Protein AF-A0A176J2B6-F1 (afdb_monomer)

Solvent-accessible surface area (backbone atoms only — not comparable to full-atom values): 7559 Å² total; per-residue (Å²): 142,64,65,83,77,60,49,68,78,72,46,53,71,55,51,52,52,26,42,49,22,39,34,48,31,14,52,38,37,38,53,46,41,73,52,89,49,69,73,60,45,52,57,42,50,52,54,29,51,54,26,48,52,52,22,52,54,45,51,52,56,49,54,62,70,74,43,60,84,91,50,40,70,59,52,52,50,49,50,51,50,53,51,51,50,52,50,51,52,50,52,53,51,50,55,62,44,50,81,80,40,60,70,46,58,53,36,38,53,51,14,52,49,37,36,50,51,33,52,51,53,52,51,50,54,50,48,55,54,50,56,54,55,58,68,72,66,67,77,131

Structure (mmCIF, N/CA/C/O backbone):
data_AF-A0A176J2B6-F1
#
_entry.id   AF-A0A176J2B6-F1
#
loop_
_atom_site.group_PDB
_atom_site.id
_atom_site.type_symbol
_atom_site.label_atom_id
_atom_site.label_alt_id
_atom_site.label_comp_id
_atom_site.label_asym_id
_atom_site.label_entity_id
_atom_site.label_seq_id
_atom_site.pdbx_PDB_ins_code
_atom_site.Cartn_x
_atom_site.Cartn_y
_atom_site.Cartn_z
_atom_site.occupancy
_atom_site.B_iso_or_equiv
_atom_site.auth_seq_id
_atom_site.auth_comp_id
_atom_site.auth_asym_id
_atom_site.auth_atom_id
_atom_site.pdbx_PDB_model_num
ATOM 1 N N . MET A 1 1 ? -25.099 2.200 27.303 1.00 37.28 1 MET A N 1
ATOM 2 C CA . MET A 1 1 ? -24.389 0.940 26.976 1.00 37.28 1 MET A CA 1
ATOM 3 C C . MET A 1 1 ? -25.159 0.087 25.950 1.00 37.28 1 MET A C 1
ATOM 5 O O . MET A 1 1 ? -25.240 -1.119 26.104 1.00 37.28 1 MET A O 1
ATOM 9 N N . LEU A 1 2 ? -25.688 0.692 24.874 1.00 32.09 2 LEU A N 1
ATOM 10 C CA . LEU A 1 2 ? -26.312 -0.024 23.739 1.00 32.09 2 LEU A CA 1
ATOM 11 C C . LEU A 1 2 ? -25.629 0.291 22.388 1.00 32.09 2 LEU A C 1
ATOM 13 O O . LEU A 1 2 ? -25.866 -0.401 21.403 1.00 32.09 2 LEU A O 1
ATOM 17 N N . SER A 1 3 ? -24.712 1.270 22.345 1.00 30.98 3 SER A N 1
ATOM 18 C CA . SER A 1 3 ? -23.975 1.652 21.126 1.00 30.98 3 SER A CA 1
ATOM 19 C C . SER A 1 3 ? -22.908 0.644 20.683 1.00 30.98 3 SER A C 1
ATOM 21 O O . SER A 1 3 ? -22.529 0.656 19.519 1.00 30.98 3 SER A O 1
ATOM 23 N N . PHE A 1 4 ? -22.459 -0.262 21.560 1.00 40.97 4 PHE A N 1
ATOM 24 C CA . PHE A 1 4 ? -21.472 -1.296 21.208 1.00 40.97 4 PHE A CA 1
ATOM 25 C C . PHE A 1 4 ? -22.053 -2.431 20.349 1.00 40.97 4 PHE A C 1
ATOM 27 O O . PHE A 1 4 ? -21.304 -3.130 19.676 1.00 40.97 4 PHE A O 1
ATOM 34 N N . LEU A 1 5 ? -23.381 -2.607 20.340 1.00 44.22 5 LEU A N 1
ATOM 35 C CA . LEU A 1 5 ? -24.036 -3.717 19.637 1.00 44.22 5 LEU A CA 1
ATOM 36 C 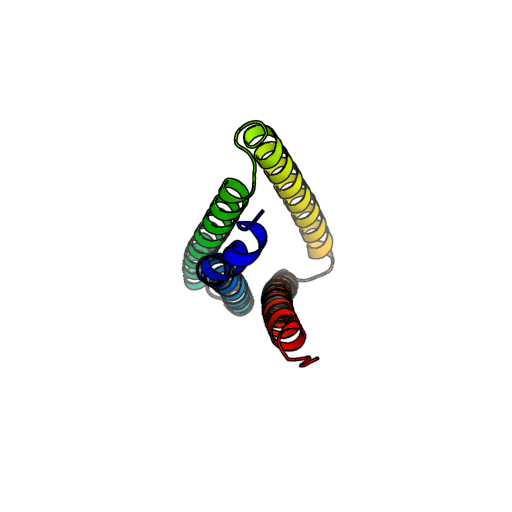C . LEU A 1 5 ? -24.617 -3.310 18.272 1.00 44.22 5 LEU A C 1
ATOM 38 O O . LEU A 1 5 ? -24.804 -4.155 17.402 1.00 44.22 5 LEU A O 1
ATOM 42 N N . VAL A 1 6 ? -24.862 -2.009 18.067 1.00 42.09 6 VAL A N 1
ATOM 43 C CA . VAL A 1 6 ? -25.382 -1.430 16.809 1.00 42.09 6 VAL A CA 1
ATOM 44 C C . VAL A 1 6 ? -24.258 -0.850 15.931 1.00 42.09 6 VAL A C 1
ATOM 46 O O . VAL A 1 6 ? -24.486 -0.521 14.770 1.00 42.09 6 VAL A O 1
ATOM 49 N N . SER A 1 7 ? -23.020 -0.787 16.434 1.00 40.44 7 SER A N 1
ATOM 50 C CA . SER A 1 7 ? -21.858 -0.341 15.652 1.00 40.44 7 SER A CA 1
ATOM 51 C C . SER A 1 7 ? -21.504 -1.238 14.443 1.00 40.44 7 SER A C 1
ATOM 53 O O . SER A 1 7 ? -21.239 -0.692 13.370 1.00 40.44 7 SER A O 1
ATOM 55 N N . PRO A 1 8 ? -21.587 -2.590 14.491 1.00 50.31 8 PRO A N 1
ATOM 56 C CA . PRO A 1 8 ? -21.062 -3.404 13.392 1.00 50.31 8 PRO A CA 1
ATOM 57 C C . PRO A 1 8 ? -21.917 -3.374 12.113 1.00 50.31 8 PRO A C 1
ATOM 59 O O . PRO A 1 8 ? -21.426 -3.733 11.047 1.00 50.31 8 PRO A O 1
ATOM 62 N N . ARG A 1 9 ? -23.183 -2.928 12.165 1.00 40.75 9 ARG A N 1
ATOM 63 C CA . ARG A 1 9 ? -24.112 -3.056 11.022 1.00 40.75 9 ARG A CA 1
ATOM 64 C C . ARG A 1 9 ? -24.088 -1.880 10.043 1.00 40.75 9 ARG A C 1
ATOM 66 O O . ARG A 1 9 ? -24.456 -2.047 8.885 1.00 40.75 9 ARG A O 1
ATOM 73 N N . ILE A 1 10 ? -23.615 -0.715 10.484 1.00 46.69 10 ILE A N 1
ATOM 74 C CA . ILE A 1 10 ? -23.369 0.462 9.625 1.00 46.69 10 ILE A CA 1
ATOM 75 C C . ILE A 1 10 ? -21.898 0.478 9.144 1.00 46.69 10 ILE A C 1
ATOM 77 O O . ILE A 1 10 ? -21.565 1.123 8.153 1.00 46.69 10 ILE A O 1
ATOM 81 N N . TYR A 1 11 ? -21.046 -0.309 9.809 1.00 51.03 11 TYR A N 1
ATOM 82 C CA . TYR A 1 11 ? -19.621 -0.524 9.542 1.00 51.03 11 TYR A CA 1
ATOM 83 C C . TYR A 1 11 ? -19.336 -1.261 8.220 1.00 51.03 11 TYR A C 1
ATOM 85 O O . TYR A 1 11 ? -18.418 -0.890 7.490 1.00 51.03 11 TYR A O 1
ATOM 93 N N . CYS A 1 12 ? -20.144 -2.272 7.872 1.00 49.38 12 CYS A N 1
ATOM 94 C CA . CYS A 1 12 ? -19.869 -3.153 6.729 1.00 49.38 12 CYS A CA 1
ATOM 95 C C . CYS A 1 12 ? -19.825 -2.425 5.376 1.00 49.38 12 CYS A C 1
ATOM 97 O O . CYS A 1 12 ? -18.970 -2.732 4.554 1.00 49.38 12 CYS A O 1
ATOM 99 N N . ARG A 1 13 ? -20.679 -1.417 5.142 1.00 51.91 13 ARG A N 1
ATOM 100 C CA . ARG A 1 13 ? -20.835 -0.846 3.790 1.00 51.91 13 ARG A CA 1
ATOM 101 C C . ARG A 1 13 ? -19.723 0.124 3.371 1.00 51.91 13 ARG A C 1
ATOM 103 O O . ARG A 1 13 ? -19.523 0.314 2.181 1.00 51.91 13 ARG A O 1
ATOM 110 N N . HIS A 1 14 ? -19.023 0.767 4.313 1.00 55.41 14 HIS A N 1
ATOM 111 C CA . HIS A 1 14 ? -17.860 1.617 3.989 1.00 55.41 14 HIS A CA 1
ATOM 112 C C . HIS A 1 14 ? -16.563 0.797 3.954 1.00 55.41 14 HIS A C 1
ATOM 114 O O . HIS A 1 14 ? -15.744 0.987 3.060 1.00 55.41 14 HIS A O 1
ATOM 120 N N . ILE A 1 15 ? -16.419 -0.190 4.844 1.00 60.38 15 ILE A N 1
ATOM 121 C CA . ILE A 1 15 ? -15.270 -1.107 4.848 1.00 60.38 15 ILE A CA 1
ATOM 122 C C . ILE A 1 15 ? -15.217 -1.953 3.570 1.00 60.38 15 ILE A C 1
ATOM 124 O O . ILE A 1 15 ? -14.134 -2.168 3.038 1.00 60.38 15 ILE A O 1
ATOM 128 N N . GLU A 1 16 ? -16.362 -2.370 3.024 1.00 63.97 16 GLU A N 1
ATOM 129 C CA . GLU A 1 16 ? -16.423 -3.068 1.732 1.00 63.97 16 GLU A CA 1
ATOM 130 C C . GLU A 1 16 ? -15.900 -2.216 0.565 1.00 63.97 16 GLU A C 1
ATOM 132 O O . GLU A 1 16 ? -15.224 -2.748 -0.312 1.00 63.97 16 GLU A O 1
ATOM 137 N N . ILE A 1 17 ? -16.149 -0.899 0.564 1.00 68.75 17 ILE A N 1
ATOM 138 C CA . ILE A 1 17 ? -15.661 0.011 -0.487 1.00 68.75 17 ILE A CA 1
ATOM 139 C C . ILE A 1 17 ? -14.150 0.227 -0.344 1.00 68.75 17 ILE A C 1
ATOM 141 O O . ILE A 1 17 ? -13.430 0.142 -1.336 1.00 68.75 17 ILE A O 1
ATOM 145 N N . GLY A 1 18 ? -13.657 0.442 0.881 1.00 67.62 18 GLY A N 1
ATOM 146 C CA . GLY A 1 18 ? -12.219 0.561 1.151 1.00 67.62 18 GLY A CA 1
ATOM 147 C C . GLY A 1 18 ? -11.442 -0.726 0.839 1.00 67.62 18 GLY A C 1
ATOM 148 O O . GLY A 1 18 ? -10.377 -0.672 0.231 1.00 67.62 18 GLY A O 1
ATOM 149 N N . LEU A 1 19 ? -11.999 -1.896 1.173 1.00 70.50 19 LEU A N 1
ATOM 150 C CA . LEU A 1 19 ? -11.416 -3.199 0.826 1.00 70.50 19 LEU A CA 1
ATOM 151 C C . LEU A 1 19 ? -11.482 -3.482 -0.673 1.00 70.50 19 LEU A C 1
ATOM 153 O O . LEU A 1 19 ? -10.523 -4.005 -1.236 1.00 70.50 19 LEU A O 1
ATOM 157 N N . GLY A 1 20 ? -12.585 -3.112 -1.329 1.00 75.25 20 GLY A N 1
ATOM 158 C CA . GLY A 1 20 ? -12.706 -3.180 -2.782 1.00 75.25 20 GLY A CA 1
ATOM 159 C C . GLY A 1 20 ? -11.647 -2.326 -3.478 1.00 75.25 20 GLY A C 1
ATOM 160 O O . GLY A 1 20 ? -11.016 -2.795 -4.421 1.00 75.25 20 GLY A O 1
ATOM 161 N N . ALA A 1 21 ? -11.394 -1.116 -2.970 1.00 76.44 21 ALA A N 1
ATOM 162 C CA . ALA A 1 21 ? -10.344 -0.235 -3.470 1.00 76.44 21 ALA A CA 1
ATOM 163 C C . ALA A 1 21 ? -8.936 -0.823 -3.259 1.00 76.44 21 ALA A C 1
ATOM 165 O O . ALA A 1 21 ? -8.142 -0.813 -4.194 1.00 76.44 21 ALA A O 1
ATOM 166 N N . LEU A 1 22 ? -8.654 -1.424 -2.096 1.00 74.69 22 LEU A N 1
ATOM 167 C CA . LEU A 1 22 ? -7.368 -2.078 -1.805 1.00 74.69 22 LEU A CA 1
ATOM 168 C C . LEU A 1 22 ? -7.098 -3.279 -2.732 1.00 74.69 22 LEU A C 1
ATOM 170 O O . LEU A 1 2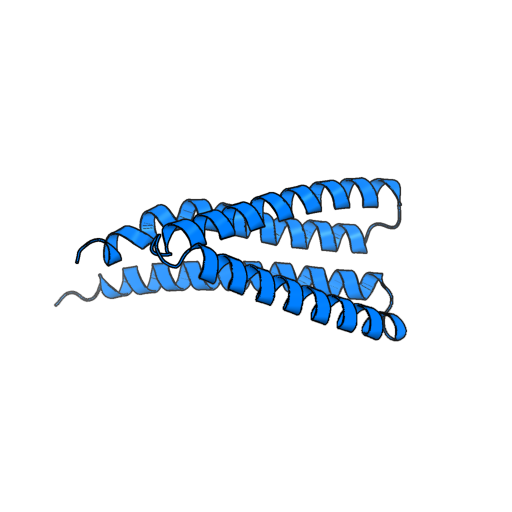2 ? -5.991 -3.475 -3.233 1.00 74.69 22 LEU A O 1
ATOM 174 N N . ILE A 1 23 ? -8.124 -4.096 -2.986 1.00 76.62 23 ILE A N 1
ATOM 175 C CA . ILE A 1 23 ? -8.021 -5.226 -3.918 1.00 76.62 23 ILE A CA 1
ATOM 176 C C . ILE A 1 23 ? -7.844 -4.712 -5.349 1.00 76.62 23 ILE A C 1
ATOM 178 O O . ILE A 1 23 ? -7.030 -5.257 -6.095 1.00 76.62 23 ILE A O 1
ATOM 182 N N . ALA A 1 24 ? -8.561 -3.650 -5.725 1.00 79.75 24 ALA A N 1
ATOM 183 C CA . ALA A 1 24 ? -8.401 -3.013 -7.025 1.00 79.75 24 ALA A CA 1
ATOM 184 C C . ALA A 1 24 ? -6.975 -2.469 -7.213 1.00 79.75 24 ALA A C 1
ATOM 186 O O . ALA A 1 24 ? -6.377 -2.731 -8.253 1.00 79.75 24 ALA A O 1
ATOM 187 N N . GLU A 1 25 ? -6.389 -1.806 -6.209 1.00 79.12 25 GLU A N 1
ATOM 188 C CA . GLU A 1 25 ? -4.982 -1.379 -6.233 1.00 79.12 25 GLU A CA 1
ATOM 189 C C . GLU A 1 25 ? -4.028 -2.548 -6.492 1.00 79.12 25 GLU A C 1
ATOM 191 O O . GLU A 1 25 ? -3.172 -2.453 -7.371 1.00 79.12 25 GLU A O 1
ATOM 196 N N . GLY A 1 26 ? -4.200 -3.671 -5.787 1.00 74.88 26 GLY A N 1
ATOM 197 C CA . GLY A 1 26 ? -3.382 -4.868 -5.994 1.00 74.88 26 GLY A CA 1
ATOM 198 C C . GLY A 1 26 ? -3.505 -5.444 -7.410 1.00 74.88 26 GLY A C 1
ATOM 199 O O . GLY A 1 26 ? -2.502 -5.827 -8.015 1.00 74.88 26 GLY A O 1
ATOM 200 N N . ILE A 1 27 ? -4.714 -5.447 -7.982 1.00 80.44 27 ILE A N 1
ATOM 201 C CA . ILE A 1 27 ? -4.960 -5.884 -9.366 1.00 80.44 27 ILE A CA 1
ATOM 202 C C . ILE A 1 27 ? -4.289 -4.934 -10.367 1.00 80.44 27 ILE A C 1
ATOM 204 O O . ILE A 1 27 ? -3.611 -5.398 -11.286 1.00 80.44 27 ILE A O 1
ATOM 208 N N . PHE A 1 28 ? -4.428 -3.616 -10.187 1.00 81.38 28 PHE A N 1
ATOM 209 C CA . PHE A 1 28 ? -3.783 -2.624 -11.052 1.00 81.38 28 PHE A CA 1
ATOM 210 C C . PHE A 1 28 ? -2.255 -2.709 -10.975 1.00 81.38 28 PHE A C 1
ATOM 212 O O . PHE A 1 28 ? -1.595 -2.640 -12.012 1.00 81.38 28 PHE A O 1
ATOM 219 N N . LEU A 1 29 ? -1.691 -2.944 -9.786 1.00 79.56 29 LEU A N 1
ATOM 220 C CA . LEU A 1 29 ? -0.252 -3.129 -9.598 1.00 79.56 29 LEU A CA 1
ATOM 221 C C . LEU A 1 29 ? 0.257 -4.409 -10.290 1.00 79.56 29 LEU A C 1
ATOM 223 O O . LEU A 1 29 ? 1.319 -4.408 -10.916 1.00 79.56 29 LEU A O 1
ATOM 227 N N . GLY A 1 30 ? -0.525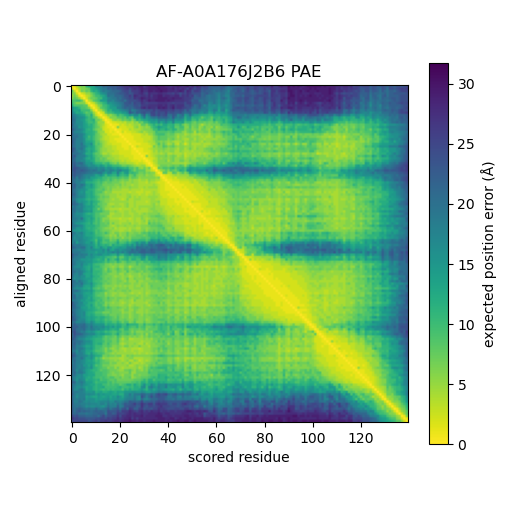 -5.493 -10.249 1.00 78.94 30 GLY A N 1
ATOM 228 C CA . GLY A 1 30 ? -0.223 -6.733 -10.971 1.00 78.94 30 GLY A CA 1
ATOM 229 C C . GLY A 1 30 ? -0.272 -6.566 -12.496 1.00 78.94 30 GLY A C 1
ATOM 230 O O . GLY A 1 30 ? 0.629 -7.023 -13.206 1.00 78.94 30 GLY A O 1
ATOM 231 N N . LEU A 1 31 ? -1.280 -5.849 -13.005 1.00 79.56 31 LEU A N 1
ATOM 232 C CA . LEU A 1 31 ? -1.398 -5.498 -14.427 1.00 79.56 31 LEU A CA 1
ATOM 233 C C . LEU A 1 31 ? -0.236 -4.611 -14.890 1.00 79.56 31 LEU A C 1
ATOM 235 O O . LEU A 1 31 ? 0.304 -4.815 -15.981 1.00 79.56 31 LEU A O 1
ATOM 239 N N . LEU A 1 32 ? 0.191 -3.668 -14.048 1.00 77.00 32 LEU A N 1
ATOM 240 C CA . LEU A 1 32 ? 1.333 -2.799 -14.309 1.00 77.00 32 LEU A CA 1
ATOM 241 C C . LEU A 1 32 ? 2.639 -3.599 -14.431 1.00 77.00 32 LEU A C 1
ATOM 243 O O . LEU A 1 32 ? 3.425 -3.339 -15.338 1.00 77.00 32 LEU A O 1
ATOM 247 N N . SER A 1 33 ? 2.842 -4.620 -13.591 1.00 74.62 33 SER A N 1
ATOM 248 C CA . SER A 1 33 ? 4.025 -5.495 -13.657 1.00 74.62 33 SER A CA 1
ATOM 249 C C . SER A 1 33 ? 4.117 -6.294 -14.972 1.00 74.62 33 SER A C 1
ATOM 251 O O . SER A 1 33 ? 5.210 -6.495 -15.514 1.00 74.62 33 SER A O 1
ATOM 253 N N . SER A 1 34 ? 2.974 -6.701 -15.538 1.00 72.56 34 SER A N 1
ATOM 254 C CA . SER A 1 34 ? 2.930 -7.431 -16.818 1.00 72.56 34 SER A CA 1
ATOM 255 C C . SER A 1 34 ? 3.035 -6.526 -18.051 1.00 72.56 34 SER A C 1
ATOM 257 O O . SER A 1 34 ? 3.411 -6.987 -19.130 1.00 72.56 34 SER A O 1
ATOM 259 N N . THR A 1 35 ? 2.733 -5.235 -17.917 1.00 73.69 35 THR A N 1
ATOM 260 C CA . THR A 1 35 ? 2.609 -4.324 -19.058 1.00 73.69 35 THR A CA 1
ATOM 261 C C . THR A 1 35 ? 3.956 -3.701 -19.434 1.00 73.69 35 THR A C 1
ATOM 263 O O . THR A 1 35 ? 4.558 -2.967 -18.661 1.00 73.69 35 THR A O 1
ATOM 266 N N . ALA A 1 36 ? 4.433 -3.959 -20.657 1.00 63.25 36 ALA A N 1
ATOM 267 C CA . ALA A 1 36 ? 5.698 -3.413 -21.170 1.00 63.25 36 ALA A CA 1
ATOM 268 C C . ALA A 1 36 ? 5.555 -2.058 -21.901 1.00 63.25 36 ALA A C 1
ATOM 270 O O . ALA A 1 36 ? 6.556 -1.480 -22.319 1.00 63.25 36 ALA A O 1
ATOM 271 N N . SER A 1 37 ? 4.330 -1.549 -22.078 1.00 76.94 37 SER A N 1
ATOM 272 C CA . SER A 1 37 ? 4.057 -0.294 -22.792 1.00 76.94 37 SER A CA 1
ATOM 273 C C . SER A 1 37 ? 3.893 0.893 -21.837 1.00 76.94 37 SER A C 1
ATOM 275 O O . SER A 1 37 ? 2.994 0.888 -20.992 1.00 76.94 37 SER A O 1
ATOM 277 N N . ALA A 1 38 ? 4.691 1.948 -22.031 1.00 75.00 38 ALA A N 1
ATOM 278 C CA . ALA A 1 38 ? 4.692 3.148 -21.186 1.00 75.00 38 ALA A CA 1
ATOM 279 C C . ALA A 1 38 ? 3.330 3.871 -21.124 1.00 75.00 38 ALA A C 1
ATOM 281 O O . ALA A 1 38 ? 2.925 4.326 -20.058 1.00 75.00 38 ALA A O 1
ATOM 282 N N . ALA A 1 39 ? 2.585 3.931 -22.234 1.00 80.44 39 ALA A N 1
ATOM 283 C CA . ALA A 1 39 ? 1.276 4.593 -22.273 1.00 80.44 39 ALA A CA 1
ATOM 284 C C . ALA A 1 39 ? 0.235 3.901 -21.374 1.00 80.44 39 ALA A C 1
ATOM 286 O O . ALA A 1 39 ? -0.489 4.560 -20.630 1.00 80.44 39 ALA A O 1
ATOM 287 N N . ALA A 1 40 ? 0.195 2.567 -21.389 1.00 78.00 40 ALA A N 1
ATOM 288 C CA . ALA A 1 40 ? -0.700 1.810 -20.519 1.00 78.00 40 ALA A CA 1
ATOM 289 C C . ALA A 1 40 ? -0.266 1.882 -19.045 1.00 78.00 40 ALA A C 1
ATOM 291 O O . ALA A 1 40 ? -1.123 1.929 -18.167 1.00 78.00 40 ALA A O 1
ATOM 292 N N . ALA A 1 41 ? 1.041 1.974 -18.767 1.00 81.12 41 ALA A N 1
ATOM 293 C CA . ALA A 1 41 ? 1.546 2.161 -17.408 1.00 81.12 41 ALA A CA 1
ATOM 294 C C . ALA A 1 41 ? 1.047 3.470 -16.770 1.00 81.12 41 ALA A C 1
ATOM 296 O O . ALA A 1 41 ? 0.644 3.465 -15.611 1.00 81.12 41 ALA A O 1
ATOM 297 N N . VAL A 1 42 ? 1.002 4.570 -17.531 1.00 83.69 42 VAL A N 1
ATOM 298 C CA . VAL A 1 42 ? 0.487 5.865 -17.048 1.00 83.69 42 VAL A CA 1
ATOM 299 C C . VAL A 1 42 ? -1.001 5.786 -16.705 1.00 83.69 42 VAL A C 1
ATOM 301 O O . VAL A 1 42 ? -1.409 6.229 -15.634 1.00 83.69 42 VAL A O 1
ATOM 304 N N . ILE A 1 43 ? -1.816 5.189 -17.581 1.00 85.06 43 ILE A N 1
ATOM 305 C CA . ILE A 1 43 ? -3.262 5.043 -17.346 1.00 85.06 43 ILE A CA 1
ATOM 306 C C . ILE A 1 43 ? -3.521 4.184 -16.101 1.00 85.06 43 ILE A C 1
ATOM 308 O O . ILE A 1 43 ? -4.353 4.541 -15.266 1.00 85.06 43 ILE A O 1
ATOM 312 N N . LEU A 1 44 ? -2.778 3.083 -15.945 1.00 83.38 44 LEU A N 1
ATOM 313 C CA . LEU A 1 44 ? -2.868 2.216 -14.770 1.00 83.38 44 LEU A CA 1
ATOM 314 C C . LEU A 1 44 ? -2.448 2.943 -13.488 1.00 83.38 44 LEU A C 1
ATOM 316 O O . LEU A 1 44 ? -3.120 2.793 -12.473 1.00 83.38 44 LEU A O 1
ATOM 320 N N . PHE A 1 45 ? -1.405 3.777 -13.536 1.00 82.44 45 PHE A N 1
ATOM 321 C CA . PHE A 1 45 ? -0.986 4.596 -12.394 1.00 82.44 45 PHE A CA 1
ATOM 322 C C . PH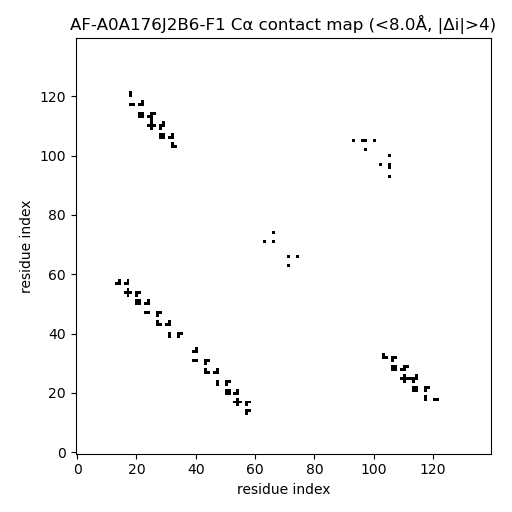E A 1 45 ? -2.055 5.602 -11.966 1.00 82.44 45 PHE A C 1
ATOM 324 O O . PHE A 1 45 ? -2.283 5.781 -10.773 1.00 82.44 45 PHE A O 1
ATOM 331 N N . ILE A 1 46 ? -2.735 6.237 -12.924 1.00 85.88 46 ILE A N 1
ATOM 332 C CA . ILE A 1 46 ? -3.833 7.165 -12.627 1.00 85.88 46 ILE A CA 1
ATOM 333 C C . ILE A 1 46 ? -4.972 6.415 -11.929 1.00 85.88 46 ILE A C 1
ATOM 335 O O . ILE A 1 46 ? -5.421 6.838 -10.866 1.00 85.88 46 ILE A O 1
ATOM 339 N N . MET A 1 47 ? -5.402 5.278 -12.483 1.00 85.00 47 MET A N 1
ATOM 340 C CA . MET A 1 47 ? -6.463 4.456 -11.886 1.00 85.00 47 MET A CA 1
ATOM 341 C C . MET A 1 47 ? -6.080 3.934 -10.500 1.00 85.00 47 MET A C 1
ATOM 343 O O . MET A 1 47 ? -6.907 3.945 -9.587 1.00 85.00 47 MET A O 1
ATOM 347 N N . MET A 1 48 ? -4.818 3.540 -10.322 1.00 83.25 48 MET A N 1
ATOM 348 C CA . MET A 1 48 ? -4.283 3.139 -9.027 1.00 83.25 48 MET A CA 1
ATOM 349 C C . MET A 1 48 ? -4.333 4.295 -8.022 1.00 83.25 48 MET A C 1
ATOM 351 O O . MET A 1 48 ? -4.810 4.103 -6.911 1.00 83.25 48 MET A O 1
ATOM 355 N N . GLY A 1 49 ? -3.929 5.507 -8.414 1.00 83.12 49 GLY A N 1
ATOM 356 C CA . GLY A 1 49 ? -4.012 6.693 -7.558 1.00 83.12 49 GLY A CA 1
ATOM 357 C C . GLY A 1 49 ? -5.446 7.028 -7.131 1.00 83.12 49 GLY A C 1
ATOM 358 O O . GLY A 1 49 ? -5.680 7.362 -5.969 1.00 83.12 49 GLY A O 1
ATOM 359 N N . PHE A 1 50 ? -6.423 6.873 -8.032 1.00 84.38 50 PHE A N 1
ATOM 360 C CA . PHE A 1 50 ? -7.842 7.015 -7.687 1.00 84.38 50 PHE A CA 1
ATOM 361 C C . PHE A 1 50 ? -8.292 5.965 -6.666 1.00 84.38 50 PHE A C 1
ATOM 363 O O . PHE A 1 50 ? -8.933 6.318 -5.675 1.00 84.38 50 PHE A O 1
ATOM 370 N N . ALA A 1 51 ? -7.938 4.693 -6.873 1.00 80.56 51 ALA A N 1
ATOM 371 C CA . ALA A 1 51 ? -8.261 3.623 -5.931 1.00 80.56 51 ALA A CA 1
ATOM 372 C C . ALA A 1 51 ? -7.621 3.872 -4.551 1.00 80.56 51 ALA A C 1
ATOM 374 O O . ALA A 1 51 ? -8.318 3.814 -3.537 1.00 80.56 51 ALA A O 1
ATOM 375 N N . SER A 1 52 ? -6.345 4.267 -4.521 1.00 80.44 52 SER A N 1
ATOM 376 C CA . SER A 1 52 ? -5.607 4.631 -3.304 1.00 80.44 52 SER A CA 1
ATOM 377 C C . SER A 1 52 ? -6.277 5.757 -2.524 1.00 80.44 52 SER A C 1
ATOM 379 O O . SER A 1 52 ? -6.535 5.642 -1.325 1.00 80.44 52 SER A O 1
ATOM 381 N N . GLY A 1 53 ? -6.625 6.847 -3.218 1.00 82.00 53 GLY A N 1
ATOM 382 C CA . GLY A 1 53 ? -7.245 8.019 -2.603 1.00 82.00 53 GLY A CA 1
ATOM 383 C C . GLY A 1 53 ? -8.611 7.708 -1.991 1.0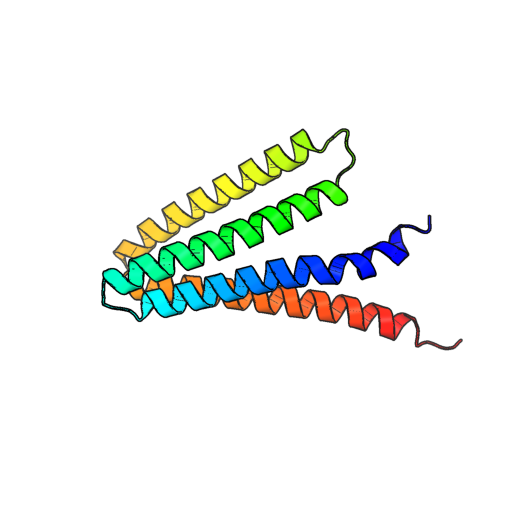0 82.00 53 GLY A C 1
ATOM 384 O O . GLY A 1 53 ? -8.906 8.150 -0.876 1.00 82.00 53 GLY A O 1
ATOM 385 N N . ILE A 1 54 ? -9.429 6.905 -2.681 1.00 81.62 54 ILE A N 1
ATOM 386 C CA . ILE A 1 54 ? -10.729 6.444 -2.171 1.00 81.62 54 ILE A CA 1
ATOM 387 C C . ILE A 1 54 ? -10.532 5.568 -0.928 1.00 81.62 54 ILE A C 1
ATOM 389 O O . ILE A 1 54 ? -11.222 5.771 0.074 1.00 81.62 54 ILE A O 1
ATOM 393 N N . GLY A 1 55 ? -9.573 4.636 -0.969 1.00 76.06 55 GLY A N 1
ATOM 394 C CA . GLY A 1 55 ? -9.228 3.775 0.161 1.00 76.06 55 GLY A CA 1
ATOM 395 C C . GLY A 1 55 ? -8.820 4.580 1.393 1.00 76.06 55 GLY A C 1
ATOM 396 O O . GLY A 1 55 ? -9.440 4.442 2.449 1.00 76.06 55 GLY A O 1
ATOM 397 N N . ASN A 1 56 ? -7.845 5.480 1.247 1.00 77.44 56 ASN A N 1
ATOM 398 C CA . ASN A 1 56 ? -7.314 6.261 2.363 1.00 77.44 56 ASN A CA 1
ATOM 399 C C . ASN A 1 56 ? -8.375 7.184 2.979 1.00 77.44 56 ASN A C 1
ATOM 401 O O . ASN A 1 56 ? -8.546 7.206 4.193 1.00 77.44 56 ASN A O 1
ATOM 405 N N . THR A 1 57 ? -9.177 7.860 2.150 1.00 79.31 57 THR A N 1
ATOM 406 C CA . THR A 1 57 ? -10.260 8.739 2.631 1.00 79.31 57 THR A CA 1
ATOM 407 C C . THR A 1 57 ? -11.343 7.956 3.381 1.00 79.31 57 THR A C 1
ATOM 409 O O . THR A 1 57 ? -11.921 8.442 4.360 1.00 79.31 57 THR A O 1
ATOM 412 N N . CYS A 1 58 ? -11.629 6.728 2.941 1.00 72.62 58 CYS A N 1
ATOM 413 C CA . CYS A 1 58 ? -12.572 5.848 3.618 1.00 72.62 58 CYS A CA 1
ATOM 414 C C . CYS A 1 58 ? -12.043 5.397 4.989 1.00 72.62 58 CYS A C 1
ATOM 416 O O . CYS A 1 58 ? -12.795 5.419 5.967 1.00 72.62 58 CYS A O 1
ATOM 418 N N . PHE A 1 59 ? -10.758 5.036 5.076 1.00 69.69 59 PHE A N 1
ATOM 419 C CA . PHE A 1 59 ? -10.106 4.697 6.345 1.00 69.69 59 PHE A CA 1
ATOM 420 C C . PHE A 1 59 ? -10.053 5.894 7.299 1.00 69.69 59 PHE A C 1
ATOM 422 O O . PHE A 1 59 ? -10.429 5.760 8.463 1.00 69.69 59 PHE A O 1
ATOM 429 N N . ASP A 1 60 ? -9.703 7.081 6.809 1.00 75.25 60 ASP A N 1
ATOM 430 C CA . ASP A 1 60 ? -9.696 8.306 7.613 1.00 75.25 60 ASP A CA 1
ATOM 431 C C . ASP A 1 60 ? -11.100 8.617 8.160 1.00 75.25 60 ASP A C 1
ATOM 433 O O . ASP A 1 60 ? -11.283 8.861 9.355 1.00 75.25 60 ASP A O 1
ATOM 437 N N . SER A 1 61 ? -12.137 8.508 7.324 1.00 73.44 61 SER A N 1
ATOM 438 C CA . SER A 1 61 ? -13.532 8.716 7.745 1.00 73.44 61 SER A CA 1
ATOM 439 C C . SER A 1 61 ? -13.994 7.714 8.811 1.00 73.44 61 SER A C 1
ATOM 441 O O . SER A 1 61 ? -14.825 8.047 9.661 1.00 73.44 61 SER A O 1
ATOM 443 N N . MET A 1 62 ? -13.463 6.489 8.782 1.00 67.75 62 MET A N 1
ATOM 444 C CA . MET A 1 62 ? -13.711 5.463 9.795 1.00 67.75 62 MET A CA 1
ATOM 445 C C . MET A 1 62 ? -13.030 5.824 11.123 1.00 67.75 62 MET A C 1
ATOM 447 O O . MET A 1 62 ? -13.697 5.858 12.157 1.00 67.75 62 MET A O 1
ATOM 451 N N . VAL A 1 63 ? -11.738 6.171 11.101 1.00 68.56 63 VAL A N 1
ATOM 452 C CA . VAL A 1 63 ? -10.978 6.579 12.300 1.00 68.56 63 VAL A CA 1
ATOM 453 C C . VAL A 1 63 ? -11.613 7.802 12.969 1.00 68.56 63 VAL A C 1
ATOM 455 O O . VAL A 1 63 ? -11.729 7.858 14.195 1.00 68.56 63 VAL A O 1
ATOM 458 N N . MET A 1 64 ? -12.101 8.753 12.170 1.00 68.50 64 MET A N 1
ATOM 459 C CA . MET A 1 64 ? -12.784 9.962 12.638 1.00 68.50 64 MET A CA 1
ATOM 460 C C . MET A 1 64 ? -14.115 9.683 13.349 1.00 68.50 64 MET A C 1
ATOM 462 O O . MET A 1 64 ? -14.512 10.458 14.217 1.00 68.50 64 MET A O 1
ATOM 466 N N . LYS A 1 65 ? -14.807 8.590 13.002 1.00 64.69 65 LYS A N 1
ATOM 467 C CA . LYS A 1 65 ? -16.051 8.179 13.670 1.00 64.69 65 LYS A CA 1
ATOM 468 C C . LYS A 1 65 ? -15.812 7.426 14.978 1.00 64.69 65 LYS A C 1
ATOM 470 O O . LYS A 1 65 ? -16.635 7.551 15.881 1.00 64.69 65 LYS A O 1
ATOM 475 N N . GLU A 1 66 ? -14.713 6.679 15.084 1.00 63.00 66 GLU A N 1
ATOM 476 C CA . GLU A 1 66 ? -14.383 5.894 16.282 1.00 63.00 66 GLU A CA 1
ATOM 477 C C . GLU A 1 66 ? -13.651 6.722 17.355 1.00 63.00 66 GLU A C 1
ATOM 479 O O . GLU A 1 66 ? -13.744 6.426 18.547 1.00 63.00 66 GLU A O 1
ATOM 484 N N . CYS A 1 67 ? -12.930 7.779 16.960 1.00 58.44 67 CYS A N 1
ATOM 485 C CA . CYS A 1 67 ? -12.151 8.591 17.892 1.00 58.44 67 CYS A CA 1
ATOM 486 C C . CYS A 1 67 ? -12.977 9.686 18.592 1.00 58.44 67 CYS A C 1
ATOM 488 O O . CYS A 1 67 ? -13.664 10.472 17.936 1.00 58.44 67 CYS A O 1
ATOM 490 N N . PRO A 1 68 ? -12.854 9.840 19.925 1.00 58.31 68 PRO A N 1
ATOM 491 C CA . PRO A 1 68 ? -13.454 10.960 20.639 1.00 58.31 68 PRO A CA 1
ATOM 492 C C . PRO A 1 68 ? -12.814 12.293 20.213 1.00 58.31 68 PRO A C 1
ATOM 494 O O . PRO A 1 68 ? -11.588 12.422 20.156 1.00 58.31 68 PRO A O 1
ATOM 497 N N . LYS A 1 69 ? -13.655 13.314 19.982 1.00 61.34 69 LYS A N 1
ATOM 498 C CA . LYS A 1 69 ? -13.287 14.641 19.434 1.00 61.34 69 LYS A CA 1
ATOM 499 C C . LYS A 1 69 ? -12.107 15.337 20.134 1.00 61.34 69 LYS A C 1
ATOM 501 O O . LYS A 1 69 ? -11.439 16.153 19.514 1.00 61.34 69 LYS A O 1
ATOM 506 N N . MET A 1 70 ? -11.835 15.018 21.402 1.00 60.66 70 MET A N 1
ATOM 507 C CA . MET A 1 70 ? -10.742 15.618 22.182 1.00 60.66 70 MET A CA 1
ATOM 508 C C . MET A 1 70 ? -9.336 15.150 21.771 1.00 60.66 70 MET A C 1
ATOM 510 O O . MET A 1 70 ? -8.389 15.909 21.925 1.00 60.66 70 MET A O 1
ATOM 514 N N . HIS A 1 71 ? -9.185 13.928 21.248 1.00 66.12 71 HIS A N 1
ATOM 515 C CA . HIS A 1 71 ? -7.872 13.346 20.910 1.00 66.12 71 HIS A CA 1
ATOM 516 C C . HIS A 1 71 ? -7.703 13.076 19.414 1.00 66.12 71 HIS A C 1
ATOM 518 O O . HIS A 1 71 ? -6.698 12.513 18.987 1.00 66.12 71 HIS A O 1
ATOM 524 N N . GLN A 1 72 ? -8.672 13.498 18.603 1.00 70.31 72 GLN A N 1
ATOM 525 C CA . GLN A 1 72 ? -8.709 13.203 17.180 1.00 70.31 72 GLN A CA 1
ATOM 526 C C . GLN A 1 72 ? -7.458 13.723 16.449 1.00 70.31 72 GLN A C 1
ATOM 528 O O . GLN A 1 72 ? -6.850 12.977 15.691 1.00 70.31 72 GLN A O 1
ATOM 533 N N . GLY A 1 73 ? -7.011 14.951 16.735 1.00 74.19 73 GLY A N 1
ATOM 534 C CA . GLY A 1 73 ? -5.794 15.508 16.127 1.00 74.19 73 GLY A CA 1
ATOM 535 C C . GLY A 1 73 ? -4.517 14.739 16.489 1.00 74.19 73 GLY A C 1
ATOM 536 O O . GLY A 1 73 ? -3.659 14.541 15.634 1.00 74.19 73 GLY A O 1
ATOM 537 N N . LEU A 1 74 ? -4.412 14.242 17.728 1.00 77.06 74 LEU A N 1
ATOM 538 C CA . LEU A 1 74 ? -3.260 13.457 18.180 1.00 77.06 74 LEU A CA 1
ATOM 539 C C . LEU A 1 74 ? -3.256 12.067 17.536 1.00 77.06 74 LEU A C 1
ATOM 541 O O . LEU A 1 74 ? -2.214 11.615 17.073 1.00 77.06 74 LEU A O 1
ATOM 545 N N . ILE A 1 75 ? -4.420 11.418 17.443 1.00 77.19 75 ILE A N 1
ATOM 546 C CA . ILE A 1 75 ? -4.548 10.093 16.826 1.00 77.19 75 ILE A CA 1
ATOM 547 C C . ILE A 1 75 ? -4.277 10.166 15.323 1.00 77.19 75 ILE A C 1
ATOM 549 O O . ILE A 1 75 ? -3.482 9.373 14.832 1.00 77.19 75 ILE A O 1
ATOM 553 N N . PHE A 1 76 ? -4.841 11.142 14.606 1.00 78.31 76 PHE A N 1
ATOM 554 C CA . PHE A 1 76 ? -4.530 11.350 13.188 1.00 78.31 76 PHE A CA 1
ATOM 555 C C . PHE A 1 76 ? -3.059 11.706 12.960 1.00 78.31 76 PHE A C 1
ATOM 557 O O . PHE A 1 76 ? -2.447 11.176 12.038 1.00 78.31 76 PHE A O 1
ATOM 564 N N . GLY A 1 77 ? -2.464 12.549 13.810 1.00 82.19 77 GLY A N 1
ATOM 565 C CA . GLY A 1 77 ? -1.040 12.882 13.725 1.00 82.19 77 GLY A CA 1
ATOM 566 C C . GLY A 1 77 ? -0.137 11.666 13.949 1.00 82.19 77 GLY A C 1
ATOM 567 O O . GLY A 1 77 ? 0.819 11.457 13.201 1.00 82.19 77 GLY A O 1
ATOM 568 N N . LEU A 1 78 ? -0.463 10.819 14.930 1.00 83.12 78 LEU A N 1
ATOM 569 C CA . LEU A 1 78 ? 0.258 9.573 15.188 1.00 83.12 78 LEU A CA 1
ATOM 570 C C . LEU A 1 78 ? 0.087 8.583 14.028 1.00 83.12 78 LEU A C 1
ATOM 572 O O . LEU A 1 78 ? 1.069 7.994 13.583 1.00 83.12 78 LEU A O 1
ATOM 576 N N . LEU A 1 79 ? -1.135 8.444 13.503 1.00 80.31 79 LEU A N 1
ATOM 577 C CA . LEU A 1 79 ? -1.445 7.581 12.362 1.00 80.31 79 LEU A CA 1
ATOM 578 C C . LEU A 1 79 ? -0.686 8.029 11.108 1.00 80.31 79 LEU A C 1
ATOM 580 O O . LEU A 1 79 ? -0.088 7.203 10.425 1.00 80.31 79 LEU A O 1
ATOM 584 N N . ALA A 1 80 ? -0.653 9.336 10.840 1.00 82.75 80 ALA A N 1
ATOM 585 C CA . ALA A 1 80 ? 0.086 9.920 9.727 1.00 82.75 80 ALA A CA 1
ATOM 586 C C . ALA A 1 80 ? 1.599 9.738 9.896 1.00 82.75 80 ALA A C 1
ATOM 588 O O . ALA A 1 80 ? 2.290 9.409 8.936 1.00 82.75 80 ALA A O 1
ATOM 589 N N . THR A 1 81 ? 2.120 9.902 11.115 1.00 86.94 81 THR A N 1
ATOM 590 C CA . THR A 1 81 ? 3.545 9.681 11.405 1.00 86.94 81 THR A CA 1
ATOM 591 C C . THR A 1 81 ? 3.912 8.220 11.177 1.00 86.94 81 THR A C 1
ATOM 593 O O . THR A 1 81 ? 4.823 7.940 10.406 1.00 86.94 81 THR A O 1
ATOM 596 N N . LEU A 1 82 ? 3.157 7.287 11.766 1.00 86.75 82 LEU A N 1
ATOM 597 C CA . LEU A 1 82 ? 3.357 5.849 11.585 1.00 86.75 82 LEU A CA 1
ATOM 598 C C . LEU A 1 82 ? 3.261 5.447 10.112 1.00 86.75 82 LEU A C 1
ATOM 600 O O . LEU A 1 82 ? 4.142 4.747 9.621 1.00 86.75 82 LEU A O 1
ATOM 604 N N . SER A 1 83 ? 2.244 5.929 9.395 1.00 82.62 83 SER A N 1
ATOM 605 C CA . SER A 1 83 ? 2.054 5.628 7.971 1.00 82.62 83 SER A CA 1
ATOM 606 C C . SER A 1 83 ? 3.228 6.132 7.134 1.00 82.62 83 SER A C 1
ATOM 608 O O . SER A 1 83 ? 3.785 5.374 6.346 1.00 82.62 83 SER A O 1
ATOM 610 N N . ASN A 1 84 ? 3.676 7.371 7.355 1.00 87.88 84 ASN A N 1
ATOM 611 C CA . ASN A 1 84 ? 4.831 7.932 6.651 1.00 87.88 84 ASN A CA 1
ATOM 612 C C . ASN A 1 84 ? 6.144 7.225 7.014 1.00 87.88 84 ASN A C 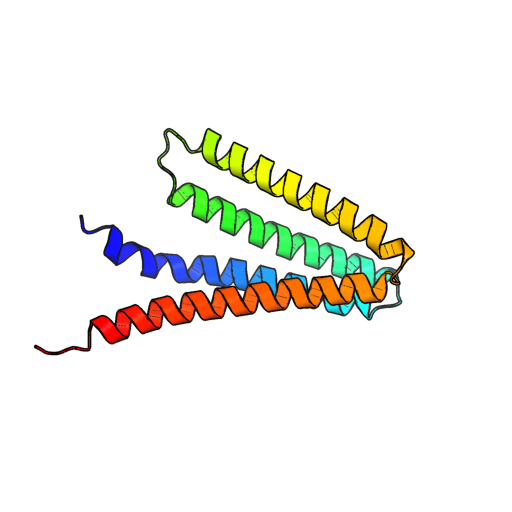1
ATOM 614 O O . ASN A 1 84 ? 6.985 7.013 6.143 1.00 87.88 84 ASN A O 1
ATOM 618 N N . THR A 1 85 ? 6.330 6.815 8.270 1.00 91.38 85 THR A N 1
ATOM 619 C CA . THR A 1 85 ? 7.502 6.031 8.681 1.00 91.38 85 THR A CA 1
ATOM 620 C C . THR A 1 85 ? 7.505 4.653 8.022 1.00 91.38 85 THR A C 1
ATOM 622 O O . THR A 1 85 ? 8.527 4.249 7.472 1.00 91.38 85 THR A O 1
ATOM 625 N N . ILE A 1 86 ? 6.369 3.948 8.015 1.00 87.19 86 ILE A N 1
ATOM 626 C CA . ILE A 1 86 ? 6.232 2.643 7.352 1.00 87.19 86 ILE A CA 1
ATOM 627 C C . ILE A 1 86 ? 6.465 2.783 5.846 1.00 87.19 86 ILE A C 1
ATOM 629 O O . ILE A 1 86 ? 7.195 1.972 5.278 1.00 87.19 86 ILE A O 1
ATOM 633 N N . LEU A 1 87 ? 5.910 3.817 5.205 1.00 86.94 87 LEU A N 1
ATOM 634 C CA . LEU A 1 87 ? 6.157 4.117 3.792 1.00 86.94 87 LEU A CA 1
ATOM 635 C C . LEU A 1 87 ? 7.644 4.363 3.522 1.00 86.94 87 LEU A C 1
ATOM 637 O O . LEU A 1 87 ? 8.195 3.769 2.599 1.00 86.94 87 LEU A O 1
ATOM 641 N N . GLY A 1 88 ? 8.313 5.175 4.345 1.00 89.31 88 GLY A N 1
ATOM 642 C CA . GLY A 1 88 ? 9.745 5.451 4.215 1.00 89.31 88 GLY A CA 1
ATOM 643 C C . GLY A 1 88 ? 10.606 4.193 4.355 1.00 89.31 88 GLY A C 1
ATOM 644 O O . GLY A 1 88 ? 11.461 3.936 3.510 1.00 89.31 88 GLY A O 1
ATOM 645 N N . ILE A 1 89 ? 10.336 3.364 5.369 1.00 91.06 89 ILE A N 1
ATOM 646 C CA . ILE A 1 89 ? 11.027 2.079 5.570 1.00 91.06 89 ILE A CA 1
ATOM 647 C C . ILE A 1 89 ? 10.761 1.132 4.393 1.00 91.06 89 ILE A C 1
ATOM 649 O O . ILE A 1 89 ? 11.684 0.483 3.905 1.00 91.06 89 ILE A O 1
ATOM 653 N N . SER A 1 90 ? 9.520 1.078 3.905 1.00 84.75 90 SER A N 1
ATOM 654 C CA . SER A 1 90 ? 9.134 0.228 2.774 1.00 84.75 90 SER A CA 1
ATOM 655 C C . SER A 1 90 ? 9.819 0.664 1.481 1.00 84.75 90 SER A C 1
ATOM 657 O O . SER A 1 90 ? 10.295 -0.180 0.729 1.00 84.75 90 SER A O 1
ATOM 659 N N . MET A 1 91 ? 9.924 1.972 1.237 1.00 88.06 91 MET A N 1
ATOM 660 C CA . MET A 1 91 ? 10.601 2.522 0.063 1.00 88.06 91 MET A CA 1
ATOM 661 C C . MET A 1 91 ? 12.116 2.295 0.126 1.00 88.06 91 MET A C 1
ATOM 663 O O . MET A 1 91 ? 12.714 1.915 -0.878 1.00 88.06 91 MET A O 1
ATOM 667 N N . PHE A 1 92 ? 12.731 2.460 1.302 1.00 90.12 92 PHE A N 1
ATOM 668 C CA . PHE A 1 92 ? 14.146 2.144 1.510 1.00 90.12 92 PHE A CA 1
ATOM 669 C C . PHE A 1 92 ? 14.426 0.652 1.285 1.00 90.12 92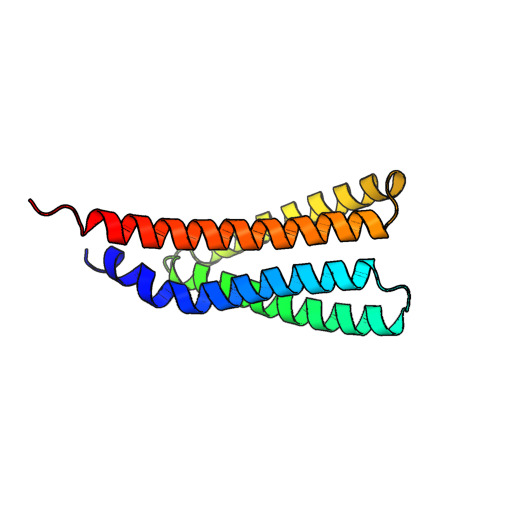 PHE A C 1
ATOM 671 O O . PHE A 1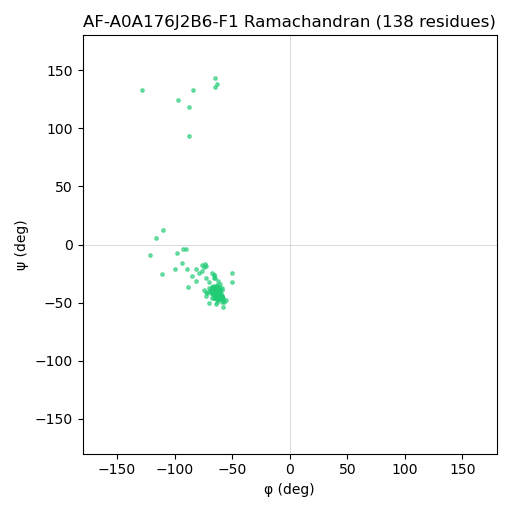 92 ? 15.326 0.294 0.527 1.00 90.12 92 PHE A O 1
ATOM 678 N N . GLY A 1 93 ? 13.597 -0.217 1.873 1.00 86.12 93 GLY A N 1
ATOM 679 C CA . GLY A 1 93 ? 13.681 -1.662 1.684 1.00 86.12 93 GLY A CA 1
ATOM 680 C C . GLY A 1 93 ? 13.511 -2.066 0.221 1.00 86.12 93 GLY A C 1
ATOM 681 O O . GLY A 1 93 ? 14.315 -2.838 -0.288 1.00 86.12 93 GLY A O 1
ATOM 682 N N . ALA A 1 94 ? 12.525 -1.498 -0.480 1.00 84.94 94 ALA A N 1
ATOM 683 C CA . ALA A 1 94 ? 12.310 -1.739 -1.905 1.00 84.94 94 ALA A CA 1
ATOM 684 C C . ALA A 1 94 ? 13.501 -1.282 -2.764 1.00 84.94 94 ALA A C 1
ATOM 686 O O . ALA A 1 94 ? 13.874 -1.985 -3.700 1.00 84.94 94 ALA A O 1
ATOM 687 N N . GLY A 1 95 ? 14.123 -0.146 -2.426 1.00 86.12 95 GLY A N 1
ATOM 688 C CA . GLY A 1 95 ? 15.322 0.359 -3.097 1.00 86.12 95 GLY A CA 1
ATOM 689 C C . GLY A 1 95 ? 16.515 -0.591 -2.972 1.00 86.12 95 GLY A C 1
ATOM 690 O O . GLY A 1 95 ? 17.135 -0.913 -3.981 1.00 86.12 95 GLY A O 1
ATOM 691 N N . MET A 1 96 ? 16.781 -1.107 -1.768 1.00 87.56 96 MET A N 1
ATOM 692 C CA . MET A 1 96 ? 17.819 -2.129 -1.559 1.00 87.56 96 MET A CA 1
ATOM 693 C C . MET A 1 96 ? 17.494 -3.434 -2.295 1.00 87.56 96 MET A C 1
ATOM 695 O O . MET A 1 96 ? 18.362 -4.066 -2.889 1.00 87.56 96 MET A O 1
ATOM 699 N N . LEU A 1 97 ? 16.223 -3.842 -2.288 1.00 85.69 97 LEU A N 1
ATOM 700 C CA . LEU A 1 97 ? 15.778 -5.057 -2.966 1.00 85.69 97 LEU A CA 1
ATOM 701 C C . LEU A 1 97 ? 15.926 -4.966 -4.493 1.00 85.69 97 LEU A C 1
ATOM 703 O O . LEU A 1 97 ? 16.107 -5.995 -5.142 1.00 85.69 97 LEU A O 1
ATOM 707 N N . LEU A 1 98 ? 15.888 -3.757 -5.062 1.00 84.06 98 LEU A N 1
ATOM 708 C CA . LEU A 1 98 ? 16.072 -3.527 -6.495 1.00 84.06 98 LEU A CA 1
ATOM 709 C C . LEU A 1 98 ? 17.477 -3.875 -6.996 1.00 84.06 98 LEU A C 1
ATOM 711 O O . LEU A 1 98 ? 17.634 -4.195 -8.172 1.00 84.06 98 LEU A O 1
ATOM 715 N N . GLU A 1 99 ? 18.491 -3.823 -6.128 1.00 84.00 99 GLU A N 1
ATOM 716 C CA . GLU A 1 99 ? 19.854 -4.230 -6.490 1.00 84.00 99 GLU A CA 1
ATOM 717 C C . GLU A 1 99 ? 19.944 -5.745 -6.743 1.00 84.00 99 GLU A C 1
ATOM 719 O O . GLU A 1 99 ? 20.821 -6.201 -7.473 1.00 84.00 99 GLU A O 1
ATOM 724 N N . TRP A 1 100 ? 19.035 -6.529 -6.151 1.00 80.12 100 TRP A N 1
ATOM 725 C CA . TRP A 1 100 ? 19.059 -7.995 -6.190 1.00 80.12 100 TRP A CA 1
ATOM 726 C C . TRP A 1 100 ? 17.919 -8.585 -7.031 1.00 80.12 100 TRP A C 1
ATOM 728 O O . TRP A 1 100 ? 18.038 -9.701 -7.536 1.00 80.12 100 TRP A O 1
ATOM 738 N N . ILE A 1 101 ? 16.806 -7.862 -7.189 1.00 81.06 101 ILE A N 1
ATOM 739 C CA . ILE A 1 101 ? 15.581 -8.343 -7.835 1.00 81.06 101 ILE A CA 1
ATOM 740 C C . ILE A 1 101 ? 15.135 -7.350 -8.923 1.00 81.06 101 ILE A C 1
ATOM 742 O O . ILE A 1 101 ? 15.028 -6.151 -8.665 1.00 81.06 101 ILE A O 1
ATOM 746 N N . PRO A 1 102 ? 14.786 -7.818 -10.139 1.00 79.38 102 PRO A N 1
ATOM 747 C CA . PRO A 1 102 ? 14.295 -6.941 -11.194 1.00 79.38 102 PRO A CA 1
ATOM 748 C C . PRO A 1 102 ? 12.953 -6.292 -10.827 1.00 79.38 102 PRO A C 1
ATOM 750 O O . PRO A 1 102 ? 12.054 -6.927 -10.272 1.00 79.38 102 PRO A O 1
ATOM 753 N N . ASN A 1 103 ? 12.789 -5.035 -11.248 1.00 75.25 103 ASN A N 1
ATOM 754 C CA . ASN A 1 103 ? 11.664 -4.148 -10.914 1.00 75.25 103 ASN A CA 1
ATOM 755 C C . ASN A 1 103 ? 10.268 -4.780 -11.130 1.00 75.25 103 ASN A C 1
ATOM 757 O O . ASN A 1 103 ? 9.327 -4.526 -10.379 1.00 75.25 103 ASN A O 1
ATOM 761 N N . ARG A 1 104 ? 10.131 -5.662 -12.132 1.00 73.56 104 ARG A N 1
ATOM 762 C CA . ARG A 1 104 ? 8.873 -6.380 -12.407 1.00 73.56 104 ARG A CA 1
ATOM 763 C C . ARG A 1 104 ? 8.497 -7.359 -11.298 1.00 73.56 104 ARG A C 1
ATOM 765 O O . ARG A 1 104 ? 7.333 -7.414 -10.913 1.00 73.56 104 ARG A O 1
ATOM 772 N N . ILE A 1 105 ? 9.468 -8.109 -10.775 1.00 77.06 105 ILE A N 1
ATOM 773 C CA . ILE A 1 105 ? 9.230 -9.095 -9.714 1.00 77.06 105 ILE A CA 1
ATOM 774 C C . ILE A 1 105 ? 8.908 -8.374 -8.404 1.00 77.06 105 ILE A C 1
ATOM 776 O O . ILE A 1 105 ? 7.992 -8.796 -7.704 1.00 77.06 105 ILE A O 1
ATOM 780 N N . LEU A 1 106 ? 9.563 -7.240 -8.120 1.00 76.94 106 LEU A N 1
ATOM 781 C CA . LEU A 1 106 ? 9.214 -6.406 -6.965 1.00 76.94 106 LEU A CA 1
ATOM 782 C C . LEU A 1 106 ? 7.759 -5.932 -7.009 1.00 76.94 106 LEU A C 1
ATOM 784 O O . LEU A 1 106 ? 7.035 -6.081 -6.026 1.00 76.94 106 LEU A O 1
ATOM 788 N N . GLY A 1 107 ? 7.315 -5.412 -8.159 1.00 78.56 107 GLY A N 1
ATOM 789 C CA . GLY A 1 107 ? 5.922 -4.998 -8.343 1.00 78.56 107 GLY A CA 1
ATOM 790 C C . GLY A 1 107 ? 4.934 -6.156 -8.176 1.00 78.56 107 GLY A C 1
ATOM 791 O O . GLY A 1 107 ? 3.849 -5.974 -7.632 1.00 78.56 107 GLY A O 1
ATOM 792 N N . LEU A 1 108 ? 5.329 -7.369 -8.576 1.00 77.81 108 LEU A N 1
ATOM 793 C CA . LEU A 1 108 ? 4.503 -8.571 -8.457 1.00 77.81 108 LEU A CA 1
ATOM 794 C C . LEU A 1 108 ? 4.393 -9.046 -6.999 1.00 77.81 108 LEU A C 1
ATOM 796 O O . LEU A 1 108 ? 3.300 -9.374 -6.544 1.00 77.81 108 LEU A O 1
ATOM 800 N N . ILE A 1 109 ? 5.494 -8.999 -6.241 1.00 82.50 109 ILE A N 1
ATOM 801 C CA . ILE A 1 109 ? 5.502 -9.261 -4.793 1.00 82.50 109 ILE A CA 1
ATOM 802 C C . ILE A 1 109 ? 4.605 -8.251 -4.067 1.00 82.50 109 ILE A C 1
ATOM 804 O O . ILE A 1 109 ? 3.785 -8.645 -3.238 1.00 82.50 109 ILE A O 1
ATOM 808 N N . GLY A 1 110 ? 4.705 -6.966 -4.422 1.00 78.50 110 GLY A N 1
ATOM 809 C CA . GLY A 1 110 ? 3.831 -5.921 -3.889 1.00 78.50 110 GLY A CA 1
ATOM 810 C C . GLY A 1 110 ? 2.353 -6.191 -4.184 1.00 78.50 110 GLY A C 1
ATOM 811 O O . GLY A 1 110 ? 1.524 -6.119 -3.280 1.00 78.50 110 GLY A O 1
ATOM 812 N N . ALA A 1 111 ? 2.024 -6.581 -5.419 1.00 80.31 111 ALA A N 1
ATOM 813 C CA . ALA A 1 111 ? 0.650 -6.855 -5.842 1.00 80.31 111 ALA A CA 1
ATOM 814 C C . ALA A 1 111 ? 0.045 -8.030 -5.063 1.00 80.31 111 ALA A C 1
ATOM 816 O O . ALA A 1 111 ? -1.070 -7.933 -4.547 1.00 80.31 111 ALA A O 1
ATOM 817 N N . VAL A 1 112 ? 0.808 -9.117 -4.913 1.00 83.94 112 VAL A N 1
ATOM 818 C CA . VAL A 1 112 ? 0.410 -10.268 -4.092 1.00 83.94 112 VAL A CA 1
ATOM 819 C C . VAL A 1 112 ? 0.232 -9.855 -2.632 1.00 83.94 112 VAL A C 1
ATOM 821 O O . VAL A 1 112 ? -0.740 -10.273 -2.010 1.00 83.94 112 VAL A O 1
ATOM 824 N N . GLY A 1 113 ? 1.110 -9.000 -2.100 1.00 80.31 113 GLY A N 1
ATOM 825 C CA . GLY A 1 113 ? 0.999 -8.459 -0.746 1.00 80.31 113 GLY A CA 1
ATOM 826 C C . GLY A 1 113 ? -0.310 -7.700 -0.510 1.00 80.31 113 GLY A C 1
ATOM 827 O O . GLY A 1 113 ? -1.022 -7.998 0.449 1.00 80.31 113 GLY A O 1
ATOM 828 N N . PHE A 1 114 ? -0.675 -6.781 -1.408 1.00 79.06 114 PHE A N 1
ATOM 829 C CA . PHE A 1 114 ? -1.929 -6.022 -1.308 1.00 79.06 114 PHE A CA 1
ATOM 830 C C . PHE A 1 114 ? -3.171 -6.910 -1.447 1.00 79.06 114 PHE A C 1
ATOM 832 O O . PHE A 1 114 ? -4.107 -6.791 -0.655 1.00 79.06 114 PHE A O 1
ATOM 839 N N . ILE A 1 115 ? -3.168 -7.846 -2.402 1.00 81.12 115 ILE A N 1
ATOM 840 C CA . ILE A 1 115 ? -4.280 -8.790 -2.591 1.00 81.12 115 ILE A CA 1
ATOM 841 C C . ILE A 1 115 ? -4.424 -9.699 -1.365 1.00 81.12 115 ILE A C 1
ATOM 843 O O . ILE A 1 115 ? -5.533 -9.877 -0.860 1.00 81.12 115 ILE A O 1
ATOM 847 N N . ALA A 1 116 ? -3.320 -10.242 -0.847 1.00 81.00 116 ALA A N 1
ATOM 848 C CA . ALA A 1 116 ? -3.330 -11.099 0.333 1.00 81.00 116 ALA A CA 1
ATOM 849 C C . ALA A 1 116 ? -3.837 -10.349 1.572 1.00 81.00 116 ALA A C 1
ATOM 851 O O . ALA A 1 116 ? -4.686 -10.874 2.292 1.00 81.00 116 ALA A O 1
ATOM 852 N N . ALA A 1 117 ? -3.387 -9.110 1.789 1.00 76.81 117 ALA A N 1
ATOM 853 C CA . ALA A 1 117 ? -3.867 -8.266 2.879 1.00 76.81 117 ALA A CA 1
ATOM 854 C C . ALA A 1 117 ? -5.374 -7.976 2.756 1.00 76.81 117 ALA A C 1
ATOM 856 O O . ALA A 1 117 ? -6.112 -8.127 3.732 1.00 76.81 117 ALA A O 1
ATOM 857 N N . GLY A 1 118 ? -5.855 -7.643 1.553 1.00 75.12 118 GLY A N 1
ATOM 858 C CA . GLY A 1 118 ? -7.279 -7.416 1.289 1.00 75.12 118 GLY A CA 1
ATOM 859 C C . GLY A 1 118 ? -8.139 -8.653 1.547 1.00 75.12 118 GLY A C 1
ATOM 860 O O . GLY A 1 118 ? -9.161 -8.573 2.229 1.00 75.12 118 GLY A O 1
ATOM 861 N N . VAL A 1 119 ? -7.697 -9.823 1.078 1.00 77.06 119 VAL A N 1
ATOM 862 C CA . VAL A 1 119 ? -8.391 -11.100 1.310 1.00 77.06 119 VAL A CA 1
ATOM 863 C C . VAL A 1 119 ? -8.381 -11.476 2.792 1.00 77.06 119 VAL A C 1
ATOM 865 O O . VAL A 1 119 ? -9.409 -11.897 3.322 1.00 77.06 119 VAL A O 1
ATOM 868 N N . MET A 1 120 ? -7.255 -11.292 3.486 1.00 75.81 120 MET A N 1
ATOM 869 C CA . MET A 1 120 ? -7.136 -11.583 4.915 1.00 75.81 120 MET A CA 1
ATOM 870 C C . MET A 1 120 ? -8.071 -10.697 5.746 1.00 75.81 120 MET A C 1
ATOM 872 O O . MET A 1 120 ? -8.778 -11.201 6.620 1.00 75.81 120 MET A O 1
ATOM 876 N N . LEU A 1 121 ? -8.151 -9.399 5.440 1.00 71.56 121 LEU A N 1
ATOM 877 C CA . LEU A 1 121 ? -9.064 -8.473 6.113 1.00 71.56 121 LEU A CA 1
ATOM 878 C C . LEU A 1 121 ? -10.540 -8.769 5.810 1.00 71.56 121 LEU A C 1
ATOM 880 O O . LEU A 1 121 ? -11.376 -8.682 6.715 1.00 71.56 121 LEU A O 1
ATOM 884 N N . LEU A 1 122 ? -10.881 -9.178 4.583 1.00 71.69 122 LEU A N 1
ATOM 885 C CA . LEU A 1 122 ? -12.230 -9.658 4.253 1.00 71.69 122 LEU A CA 1
ATOM 886 C C . LEU A 1 122 ? -12.581 -10.938 5.023 1.00 71.69 122 LEU A C 1
ATOM 888 O O . LEU A 1 122 ? -13.684 -11.057 5.561 1.00 71.69 122 LEU A O 1
ATOM 892 N N . ALA A 1 123 ? -11.644 -11.884 5.118 1.00 71.69 123 ALA A N 1
ATOM 893 C CA . ALA A 1 123 ? -11.828 -13.123 5.867 1.00 71.69 123 ALA A CA 1
ATOM 894 C C . ALA A 1 123 ? -12.032 -12.855 7.367 1.00 71.69 123 ALA A C 1
ATOM 896 O O . ALA A 1 123 ? -12.930 -13.442 7.973 1.00 71.69 123 ALA A O 1
ATOM 897 N N . PHE A 1 124 ? -11.273 -11.922 7.949 1.00 68.56 124 PHE A N 1
ATOM 898 C CA . PHE A 1 124 ? -11.449 -11.478 9.335 1.00 68.56 124 PHE A CA 1
ATOM 899 C C . PHE A 1 124 ? -12.811 -10.813 9.570 1.00 68.56 124 PHE A C 1
ATOM 901 O O . PHE A 1 124 ? -13.497 -11.150 10.538 1.00 68.56 124 PHE A O 1
ATOM 908 N N . ASN A 1 125 ? -13.252 -9.929 8.667 1.00 63.47 125 ASN A N 1
ATOM 909 C CA . ASN A 1 125 ? -14.587 -9.323 8.739 1.00 63.47 125 ASN A CA 1
ATOM 910 C C . ASN A 1 125 ? -15.690 -10.394 8.709 1.00 63.47 125 ASN A C 1
ATOM 912 O O . ASN A 1 125 ? -16.614 -10.381 9.528 1.00 63.47 125 ASN A O 1
ATOM 916 N N . LYS A 1 126 ? -15.559 -11.380 7.815 1.00 63.03 126 LYS A N 1
ATOM 917 C CA . LYS A 1 126 ? -16.508 -12.494 7.704 1.00 63.03 126 LYS A CA 1
ATOM 918 C C . LYS A 1 126 ? -16.481 -13.405 8.939 1.00 63.03 126 LYS A C 1
ATOM 920 O O . LYS A 1 126 ? -17.534 -13.868 9.373 1.00 63.03 126 LYS A O 1
ATOM 925 N N . GLN A 1 127 ? -15.312 -13.626 9.548 1.00 62.59 127 GLN A N 1
ATOM 926 C CA . GLN A 1 127 ? -15.186 -14.378 10.802 1.00 62.59 127 GLN A CA 1
ATOM 927 C C . GLN A 1 127 ? -15.860 -13.674 11.984 1.00 62.59 127 GLN A C 1
ATOM 929 O O . GLN A 1 127 ? -16.532 -14.336 12.773 1.00 62.59 127 GLN A O 1
ATOM 934 N N . ILE A 1 128 ? -15.728 -12.351 12.104 1.00 62.09 128 ILE A N 1
ATOM 935 C CA . ILE A 1 128 ? -16.390 -11.567 13.161 1.00 62.09 128 ILE A CA 1
ATOM 936 C C . ILE A 1 128 ? -17.918 -11.639 13.023 1.00 62.09 128 ILE A C 1
ATOM 938 O O . ILE A 1 128 ? -18.626 -11.835 14.015 1.00 62.09 128 ILE A O 1
ATOM 942 N N . SER A 1 129 ? -18.427 -11.558 11.791 1.00 56.84 129 SER A N 1
ATOM 943 C CA . SER A 1 129 ? -19.857 -11.716 11.507 1.00 56.84 129 SER A CA 1
ATOM 944 C C . SER A 1 129 ? -20.362 -13.119 11.882 1.00 56.84 129 SER A C 1
ATOM 946 O O . SER A 1 129 ? -21.333 -13.244 12.630 1.00 56.84 129 SER A O 1
ATOM 948 N N . ASN A 1 130 ? -19.640 -14.172 11.489 1.00 55.47 130 ASN A N 1
ATOM 949 C CA . ASN A 1 130 ? -20.010 -15.561 11.784 1.00 55.47 130 ASN A CA 1
ATOM 950 C C . ASN A 1 130 ? -19.943 -15.886 13.294 1.00 55.47 130 ASN A C 1
ATOM 952 O O . ASN A 1 130 ? -20.818 -16.549 13.851 1.00 55.47 130 ASN A O 1
ATOM 956 N N . LYS A 1 131 ? -18.953 -15.342 14.014 1.00 53.31 131 LYS A N 1
ATOM 957 C CA . LYS A 1 131 ? -18.825 -15.514 15.472 1.00 53.31 131 LYS A CA 1
ATOM 958 C C . LYS A 1 131 ? -19.974 -14.858 16.255 1.00 53.31 131 LYS A C 1
ATOM 960 O O . LYS A 1 131 ? -20.348 -15.348 17.324 1.00 53.31 131 LYS A O 1
ATOM 965 N N . THR A 1 132 ? -20.560 -13.793 15.707 1.00 54.25 132 THR A N 1
ATOM 966 C CA . THR A 1 132 ? -21.737 -13.120 16.278 1.00 54.25 132 THR A CA 1
ATOM 967 C C . THR A 1 132 ? -23.007 -13.945 16.052 1.00 54.25 132 THR A C 1
ATOM 969 O O . THR A 1 132 ? -23.814 -14.093 16.967 1.00 54.25 132 THR A O 1
ATOM 972 N N . GLU A 1 133 ? -23.150 -14.563 14.878 1.00 51.16 133 GLU A N 1
ATOM 973 C CA . GLU A 1 133 ? -24.294 -15.425 14.550 1.00 51.16 133 GLU A CA 1
ATOM 974 C C . GLU A 1 133 ? -24.303 -16.722 15.379 1.00 51.16 133 GLU A C 1
ATOM 976 O O . GLU A 1 133 ? -25.345 -17.153 15.870 1.00 51.16 133 GLU A O 1
ATOM 981 N N . ASN A 1 134 ? -23.127 -17.296 15.649 1.00 48.38 134 ASN A N 1
ATOM 982 C CA . ASN A 1 134 ? -23.004 -18.525 16.438 1.00 48.38 134 ASN A CA 1
ATOM 983 C C . ASN A 1 134 ? -23.194 -18.305 17.957 1.00 48.38 134 ASN A C 1
ATOM 985 O O . ASN A 1 134 ? -23.580 -19.225 18.676 1.00 48.38 134 ASN A 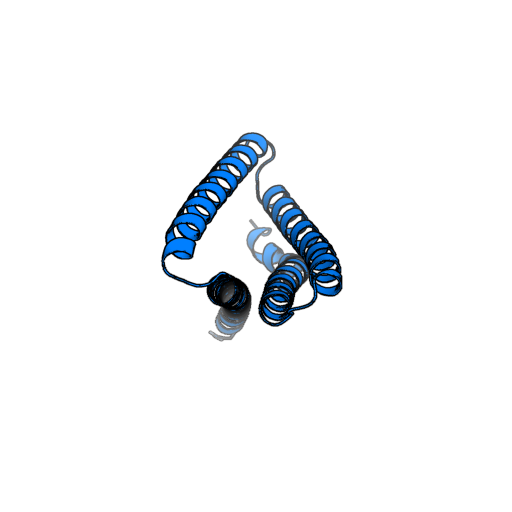O 1
ATOM 989 N N . SER A 1 135 ? -22.983 -17.080 18.458 1.00 48.88 135 SER A N 1
ATOM 990 C CA . SER A 1 135 ? -23.285 -16.710 19.856 1.00 48.88 135 SER A CA 1
ATOM 991 C C . SER A 1 135 ? -24.784 -16.497 20.116 1.00 48.88 135 SER A C 1
ATOM 993 O O . SER A 1 135 ? -25.215 -16.543 21.263 1.00 48.88 135 SER A O 1
ATOM 995 N N . LEU A 1 136 ? -25.582 -16.307 19.060 1.00 50.94 136 LEU A N 1
ATOM 996 C CA . LEU A 1 136 ? -27.046 -16.181 19.108 1.00 50.94 136 LEU A CA 1
ATOM 997 C C . LEU A 1 136 ? -27.774 -17.521 18.897 1.00 50.94 136 LEU A C 1
ATOM 999 O O . LEU A 1 136 ? -28.997 -17.576 18.985 1.00 50.94 136 LEU A O 1
ATOM 1003 N N . LYS A 1 137 ? -27.029 -18.604 18.628 1.00 41.41 137 LYS A N 1
ATOM 1004 C CA . LYS A 1 137 ? -27.557 -19.945 18.334 1.00 41.41 137 LYS A CA 1
ATOM 1005 C C . LYS A 1 137 ? -27.301 -20.983 19.430 1.00 41.41 137 LYS A C 1
ATOM 1007 O O . LYS A 1 137 ? -27.508 -22.169 19.189 1.00 41.41 137 LYS A O 1
ATOM 1012 N N . LYS A 1 138 ? -26.878 -20.560 20.627 1.00 36.78 138 LYS A N 1
ATOM 1013 C CA . LYS A 1 138 ? -27.010 -21.368 21.848 1.00 36.78 138 LYS A CA 1
ATOM 1014 C C . LYS A 1 138 ? -28.385 -21.081 22.465 1.00 36.78 138 LYS A C 1
ATOM 1016 O O . LYS A 1 138 ? -28.496 -20.098 23.197 1.00 36.78 138 LYS A O 1
ATOM 1021 N N . PRO A 1 139 ? -29.437 -21.863 22.157 1.00 43.53 139 PRO A N 1
ATOM 1022 C CA . PRO A 1 139 ? -30.587 -21.904 23.039 1.00 43.53 139 PRO A CA 1
ATOM 1023 C C . PRO A 1 139 ? -30.128 -22.468 24.387 1.00 43.53 139 PRO A C 1
ATOM 1025 O O . PRO A 1 139 ? -29.281 -23.364 24.443 1.00 43.53 139 PRO A O 1
ATOM 1028 N N . VAL A 1 140 ? -30.648 -21.836 25.434 1.00 46.16 140 VAL A N 1
ATOM 1029 C CA . VAL A 1 140 ? -30.611 -22.266 26.835 1.00 46.16 140 VAL A CA 1
ATOM 1030 C C . VAL A 1 140 ? -31.060 -23.718 26.956 1.00 46.16 140 VAL A C 1
ATOM 1032 O O . VAL A 1 140 ? -32.013 -24.084 26.229 1.00 46.16 140 VAL A O 1
#

Nearest PDB structures (foldseek):
  6e9n-assembly2_B  TM=8.285E-01  e=2.675E+00  Escherichia coli
  6euq-assembly1_A  TM=6.845E-01  e=3.350E+00  Escherichia coli K-12
  6vrz-assembly1_A  TM=6.976E-01  e=4.439E+00  Escherichia coli
  6s37-assembly1_A  TM=4.412E-01  e=3.544E+00  Pseudomonas putida KT2440

pLDDT: mean 71.47, std 14.27, range [30.98, 91.38]

Sequence (140 aa):
MLSFLVSPRIYCRHIEIGLGALIAEGIFLGLLSSTASAAAAVILFIMMGFASGIGNTCFDSMVMKECPKMHQGLIFGLLATLSNTILGISMFGAGMLLEWIPNRILGLIGAVGFIAAGVMLLAFNKQISNKTENSLKKPV

Secondary structure (DSSP, 8-state):
--HHHHHHHHHHHHHHHHHHHHHHHHHHHHHHHH---HHHHHHHHHHHHHHHHHHHHHHHHHHHHHS-TTTHHHHHHHHHHHHHHHHHHHHHHHHHHHTTS-HHHHHHHHHHHHHHHHHHHHHHHHHHHHHHHHHT----

Mean predicted aligned error: 11.16 Å

Radius of gyration: 18.83 Å; Cα contacts (8 Å, |Δi|>4): 80; chains: 1; bounding box: 50×38×50 Å

Foldseek 3Di:
DCCVPPVLPVVPPLVVLLLVLLLLLLVLLLVLLPDPDPVSNVVSVVSSVVSVVSNVVSVLVVLVVPDDPVCNVVVVVVVVVVVVVVVVVVVVVLVVVVVVDPPSVSSNVVSCVSNVVSVVVVVVSVVVVVVVVVVVPDDD